Protein AF-A0A3L7PWN6-F1 (afdb_monomer_lite)

pLDDT: mean 86.18, std 15.41, range [39.25, 97.81]

Sequence (128 aa):
MDPKIHRPHAQCCRTGHGFQPGDSIVSALVRTPEGLLRTDTLATAWTGAPEKAVAWWRSTFPKPDATGAVLAPNDVLLDIVEQLDGQEPEAALRYLLALQLVRRRVLRFVDQPTNTSATSRAPASTEA

Secondary structure (DSSP, 8-state):
----BPPPPSB-TTT-PBPPTT-EEEEEEEEETTEEEEEEEEGGG--SPPTTEEEEEEEEPPPTT-PPP-PPPHHHHHHHHHHTTT-GGGHHHHHHHHHHHHHTTS--PPPPP---------------

Foldseek 3Di:
DDWDEDDDDQAAPQPRHGDDFFFKKKWWWAQDPNTTYIGIHGPVRDPDHDPRTPDMDIDGHHDPPDDDDDDDDPVVLVVVLVVCPPVVVCPVVSVVSQVVCVVVVNDDDDPDPPPPDDDDDDDDDDDD

Radius of gyration: 24.35 Å; chains: 1; bounding box: 86×50×42 Å

Structure (mmCIF, N/CA/C/O backbone):
data_AF-A0A3L7PWN6-F1
#
_entry.id   AF-A0A3L7PWN6-F1
#
loop_
_atom_site.group_PDB
_atom_site.id
_atom_site.type_symbol
_atom_site.label_atom_id
_atom_site.label_alt_id
_atom_site.label_comp_id
_atom_site.label_asym_id
_atom_site.label_entity_id
_atom_site.label_seq_id
_atom_site.pdbx_PDB_ins_code
_atom_site.Cartn_x
_atom_site.Cartn_y
_atom_site.Cartn_z
_atom_site.occupancy
_atom_site.B_iso_or_equiv
_atom_site.auth_seq_id
_atom_site.auth_comp_id
_atom_site.auth_asym_id
_atom_site.auth_atom_id
_atom_site.pdbx_PDB_model_num
ATOM 1 N N . MET A 1 1 ? -18.766 1.343 -8.410 1.00 49.12 1 MET A N 1
ATOM 2 C CA . MET A 1 1 ? -18.202 0.521 -9.503 1.00 49.12 1 MET A CA 1
ATOM 3 C C . MET A 1 1 ? -16.727 0.350 -9.212 1.00 49.12 1 MET A C 1
ATOM 5 O O . MET A 1 1 ? -15.996 1.327 -9.317 1.00 49.12 1 MET A O 1
ATOM 9 N N . ASP A 1 2 ? -16.309 -0.836 -8.772 1.00 60.91 2 ASP A N 1
ATOM 10 C CA . ASP A 1 2 ? -14.892 -1.104 -8.521 1.00 60.91 2 ASP A CA 1
ATOM 11 C C . ASP A 1 2 ? -14.143 -1.169 -9.859 1.00 60.91 2 ASP A C 1
ATOM 13 O O . ASP A 1 2 ? -14.574 -1.903 -10.758 1.00 60.91 2 ASP A O 1
ATOM 17 N N . PRO A 1 3 ? -13.051 -0.408 -10.044 1.00 65.00 3 PRO A N 1
ATOM 18 C CA . PRO A 1 3 ? -12.263 -0.518 -11.259 1.00 65.00 3 PRO A CA 1
ATOM 19 C C . PRO A 1 3 ? -11.693 -1.937 -11.360 1.00 65.00 3 PRO A C 1
ATOM 21 O O . PRO A 1 3 ? -11.065 -2.438 -10.426 1.00 65.00 3 PRO A O 1
ATOM 24 N N . LYS A 1 4 ? -11.903 -2.599 -12.503 1.00 73.12 4 LYS A N 1
ATOM 25 C CA . LYS A 1 4 ? -11.271 -3.891 -12.785 1.00 73.12 4 LYS A CA 1
ATOM 26 C C . LYS A 1 4 ? -9.774 -3.657 -12.970 1.00 73.12 4 LYS A C 1
ATOM 28 O O . LYS A 1 4 ? -9.370 -3.015 -13.931 1.00 73.12 4 LYS A O 1
ATOM 33 N N . ILE A 1 5 ? -8.973 -4.170 -12.041 1.00 79.00 5 ILE A N 1
ATOM 34 C CA . ILE A 1 5 ? -7.511 -4.153 -12.126 1.00 79.00 5 ILE A CA 1
ATOM 35 C C . ILE A 1 5 ? -7.061 -5.537 -12.592 1.00 79.00 5 ILE A C 1
ATOM 37 O O . ILE A 1 5 ? -7.470 -6.553 -12.023 1.00 79.00 5 ILE A O 1
ATOM 41 N N . HIS A 1 6 ? -6.226 -5.583 -13.629 1.00 72.69 6 HIS A N 1
ATOM 42 C CA . HIS A 1 6 ? -5.651 -6.837 -14.114 1.00 72.69 6 HIS A CA 1
ATOM 43 C C . HIS A 1 6 ? -4.819 -7.538 -13.031 1.00 72.69 6 HIS A C 1
ATOM 45 O O . HIS A 1 6 ? -4.193 -6.896 -12.183 1.00 72.69 6 HIS A O 1
ATOM 51 N N . ARG A 1 7 ? -4.813 -8.877 -13.063 1.00 74.44 7 ARG A N 1
ATOM 52 C CA . ARG A 1 7 ? -4.000 -9.675 -12.139 1.00 74.44 7 ARG A CA 1
ATOM 53 C C . ARG A 1 7 ? -2.510 -9.360 -12.346 1.00 74.44 7 ARG A C 1
ATOM 55 O O . ARG A 1 7 ? -2.104 -9.171 -13.492 1.00 74.44 7 ARG A O 1
ATOM 62 N N . PRO A 1 8 ? -1.703 -9.328 -11.271 1.00 74.56 8 PRO A N 1
ATOM 63 C CA . PRO A 1 8 ? -0.258 -9.174 -11.392 1.00 74.56 8 PRO A CA 1
ATOM 64 C C . PRO A 1 8 ? 0.317 -10.306 -12.239 1.00 74.56 8 PRO A C 1
ATOM 66 O O . PRO A 1 8 ? -0.039 -11.471 -12.042 1.00 74.56 8 PRO A O 1
ATOM 69 N N . HIS A 1 9 ? 1.218 -9.972 -13.156 1.00 79.44 9 HIS A N 1
ATOM 70 C CA . HIS A 1 9 ? 2.019 -10.974 -13.845 1.00 79.44 9 HIS A CA 1
ATOM 71 C C . HIS A 1 9 ? 3.295 -11.202 -13.038 1.00 79.44 9 HIS A C 1
ATOM 73 O O . HIS A 1 9 ? 3.924 -10.248 -12.587 1.00 79.44 9 HIS A O 1
ATOM 79 N N . ALA A 1 10 ? 3.698 -12.460 -12.860 1.00 89.88 10 ALA A N 1
ATOM 80 C CA . ALA A 1 10 ? 4.917 -12.821 -12.133 1.00 89.88 10 ALA A CA 1
ATOM 81 C C . ALA A 1 10 ? 6.199 -12.542 -12.952 1.00 89.88 10 ALA A C 1
ATOM 83 O O . ALA A 1 10 ? 7.141 -13.327 -12.921 1.00 89.88 10 ALA A O 1
ATOM 84 N N . GLN A 1 11 ? 6.221 -11.448 -13.718 1.00 94.56 11 GLN A N 1
ATOM 85 C CA . GLN A 1 11 ? 7.332 -11.049 -14.573 1.00 94.56 11 GLN A CA 1
ATOM 86 C C . GLN A 1 11 ? 7.444 -9.528 -14.682 1.00 94.56 11 GLN A C 1
ATOM 88 O O . GLN A 1 11 ? 6.447 -8.803 -14.689 1.00 94.56 11 GLN A O 1
ATOM 93 N N . CYS A 1 12 ? 8.673 -9.056 -14.847 1.00 94.69 12 CYS A N 1
ATOM 94 C CA . CYS A 1 12 ? 8.989 -7.659 -15.085 1.00 94.69 12 CYS A CA 1
ATOM 95 C C . CYS A 1 12 ? 8.467 -7.209 -16.454 1.00 94.69 12 CYS A C 1
ATOM 97 O O . CYS A 1 12 ? 8.891 -7.727 -17.486 1.00 94.69 12 CYS A O 1
ATOM 99 N N . CYS A 1 13 ? 7.618 -6.181 -16.492 1.00 92.88 13 CYS A N 1
ATOM 100 C CA . CYS A 1 13 ? 7.056 -5.676 -17.745 1.00 92.88 13 CYS A CA 1
ATOM 101 C C . CYS A 1 13 ? 8.085 -4.998 -18.665 1.00 92.88 13 CYS A C 1
ATOM 103 O O . CYS A 1 13 ? 7.801 -4.811 -19.843 1.00 92.88 13 CYS A O 1
ATOM 105 N N . ARG A 1 14 ? 9.266 -4.617 -18.152 1.00 92.38 14 ARG A N 1
ATOM 106 C CA . ARG A 1 14 ? 10.323 -3.973 -18.955 1.00 92.38 14 ARG A CA 1
ATOM 107 C C . ARG A 1 14 ? 11.368 -4.943 -19.490 1.00 92.38 14 ARG A C 1
ATOM 109 O O . ARG A 1 14 ? 11.877 -4.726 -20.579 1.00 92.38 14 ARG A O 1
ATOM 116 N N . THR A 1 15 ? 11.706 -5.979 -18.725 1.00 93.50 15 THR A N 1
ATOM 117 C CA . THR A 1 15 ? 12.780 -6.920 -19.087 1.00 93.50 15 THR A CA 1
ATOM 118 C C . THR A 1 15 ? 12.263 -8.297 -19.491 1.00 93.50 15 THR A C 1
ATOM 120 O O . THR A 1 15 ? 13.019 -9.082 -20.046 1.00 93.50 15 THR A O 1
ATOM 123 N N . GLY A 1 16 ? 11.001 -8.622 -19.191 1.00 93.38 16 GLY A N 1
ATOM 124 C CA . GLY A 1 16 ? 10.420 -9.949 -19.414 1.00 93.38 16 GLY A CA 1
ATOM 125 C C . GLY A 1 16 ? 10.885 -11.022 -18.422 1.00 93.38 16 GLY A C 1
ATOM 126 O O . GLY A 1 16 ? 10.371 -12.135 -18.453 1.00 93.38 16 GLY A O 1
ATOM 127 N N . HIS A 1 17 ? 11.824 -10.715 -17.522 1.00 92.12 17 HIS A N 1
ATOM 128 C CA . HIS A 1 17 ? 12.306 -11.676 -16.530 1.00 92.12 17 HIS A CA 1
ATOM 129 C C . HIS A 1 17 ? 11.233 -12.004 -15.490 1.00 92.12 17 HIS A C 1
ATOM 131 O O . HIS A 1 17 ? 10.611 -11.099 -14.930 1.00 92.12 17 HIS A O 1
A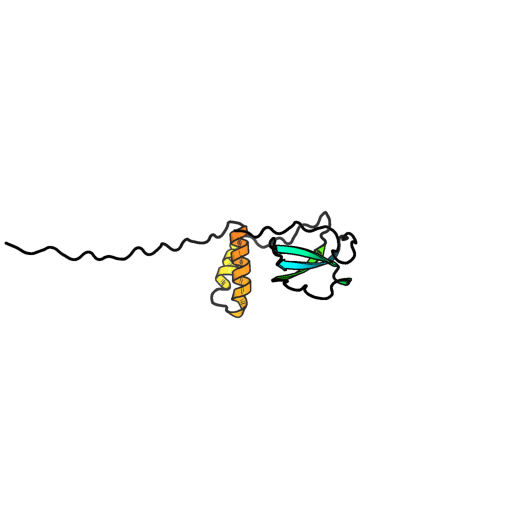TOM 137 N N . GLY A 1 18 ? 11.058 -13.296 -15.206 1.00 95.12 18 GLY A N 1
ATOM 138 C CA . GLY A 1 18 ? 10.203 -13.771 -14.121 1.00 95.12 18 GLY A CA 1
ATOM 139 C C . GLY A 1 18 ? 10.737 -13.340 -12.755 1.00 95.12 18 GLY A C 1
ATOM 140 O O . GLY A 1 18 ? 11.937 -13.462 -12.500 1.00 95.12 18 GLY A O 1
ATOM 141 N N . PHE A 1 19 ? 9.855 -12.849 -11.885 1.00 95.31 19 PHE A N 1
ATOM 142 C CA . PHE A 1 19 ? 10.239 -12.428 -10.538 1.00 95.31 19 PHE A CA 1
ATOM 143 C C . PHE A 1 19 ? 10.653 -13.623 -9.679 1.00 95.31 19 PHE A C 1
ATOM 145 O O . PHE A 1 19 ? 10.030 -14.684 -9.721 1.00 95.31 19 PHE A O 1
ATOM 152 N N . GLN A 1 20 ? 11.689 -13.423 -8.873 1.00 95.12 20 GLN A N 1
ATOM 153 C CA . GLN A 1 20 ? 12.156 -14.361 -7.865 1.00 95.12 20 GLN A CA 1
ATOM 154 C C . GLN A 1 20 ? 11.701 -13.923 -6.470 1.00 95.12 20 GLN A C 1
ATOM 156 O O . GLN A 1 20 ? 11.577 -12.726 -6.198 1.00 95.12 20 GLN A O 1
ATOM 161 N N . PRO A 1 21 ? 11.451 -14.867 -5.548 1.00 94.69 21 PRO A N 1
ATOM 162 C CA . PRO A 1 21 ? 11.170 -14.534 -4.158 1.00 94.69 21 PRO A CA 1
ATOM 163 C C . PRO A 1 21 ? 12.228 -13.603 -3.556 1.00 94.69 21 PRO A C 1
ATOM 165 O O . PRO A 1 21 ? 13.417 -13.913 -3.573 1.00 94.69 21 PRO A O 1
ATOM 168 N N . GLY A 1 22 ? 11.790 -12.484 -2.979 1.00 93.25 22 GLY A N 1
ATOM 169 C CA . GLY A 1 22 ? 12.685 -11.458 -2.436 1.00 93.25 22 GLY A CA 1
ATOM 170 C C . GLY A 1 22 ? 13.029 -10.324 -3.404 1.00 93.25 22 GLY A C 1
ATOM 171 O O . GLY A 1 22 ? 13.579 -9.318 -2.955 1.00 93.25 22 GLY A O 1
ATOM 172 N N . ASP A 1 23 ? 12.660 -10.423 -4.684 1.00 95.88 23 ASP A N 1
ATOM 173 C CA . ASP A 1 23 ? 12.862 -9.333 -5.638 1.00 95.88 23 ASP A CA 1
ATOM 174 C C . ASP A 1 23 ? 12.134 -8.066 -5.186 1.00 95.88 23 ASP A C 1
ATOM 176 O O . ASP A 1 23 ? 10.953 -8.092 -4.829 1.00 95.88 23 ASP A O 1
ATOM 180 N N . SER A 1 24 ? 12.829 -6.929 -5.252 1.00 96.19 24 SER A N 1
ATOM 181 C CA . SER A 1 24 ? 12.193 -5.627 -5.077 1.00 96.19 24 SER A CA 1
ATOM 182 C C . SER A 1 24 ? 11.479 -5.238 -6.368 1.00 96.19 24 SER A C 1
ATOM 184 O O . SER A 1 24 ? 12.097 -5.137 -7.430 1.00 96.19 24 SER A O 1
ATOM 186 N N . ILE A 1 25 ? 10.174 -5.004 -6.269 1.00 96.44 25 ILE A N 1
ATOM 187 C CA . ILE A 1 25 ? 9.291 -4.683 -7.388 1.00 96.44 25 ILE A CA 1
ATOM 188 C C . ILE A 1 25 ? 8.688 -3.300 -7.165 1.00 96.44 25 ILE A C 1
ATOM 190 O O . ILE A 1 25 ? 8.243 -2.964 -6.065 1.00 96.44 25 ILE A O 1
ATOM 194 N N . VAL A 1 26 ? 8.637 -2.505 -8.229 1.00 96.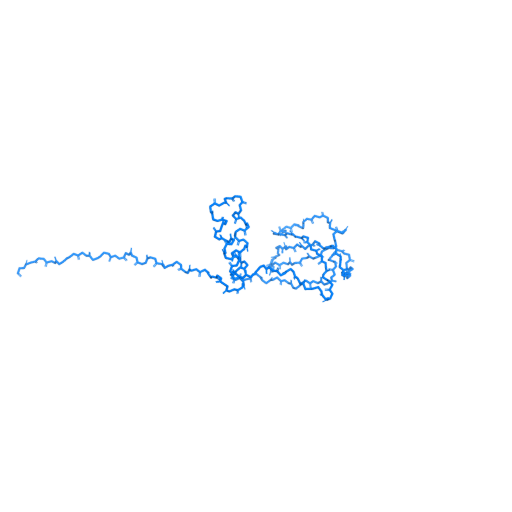69 26 VAL A N 1
ATOM 195 C CA . VAL A 1 26 ? 7.820 -1.296 -8.305 1.00 96.69 26 VAL A CA 1
ATOM 196 C C . VAL A 1 26 ? 6.580 -1.607 -9.132 1.00 96.69 26 VAL A C 1
ATOM 198 O O . VAL A 1 26 ? 6.676 -1.950 -10.312 1.00 96.69 26 VAL A O 1
ATOM 201 N N . SER A 1 27 ? 5.418 -1.491 -8.501 1.00 95.12 27 SER A N 1
ATOM 202 C CA . SER A 1 27 ? 4.113 -1.630 -9.139 1.00 95.12 27 SER A CA 1
ATOM 203 C C . SER A 1 27 ? 3.547 -0.249 -9.433 1.00 95.12 27 SER A C 1
ATOM 205 O O . SER A 1 27 ? 3.641 0.646 -8.595 1.00 95.12 27 SER A O 1
ATOM 207 N N . ALA A 1 28 ? 2.920 -0.078 -10.591 1.00 95.19 28 ALA A N 1
ATOM 208 C CA . ALA A 1 28 ? 2.206 1.141 -10.952 1.00 95.19 28 ALA A CA 1
ATOM 209 C C . ALA A 1 28 ? 0.803 0.819 -11.466 1.00 95.19 28 ALA A C 1
ATOM 211 O O . ALA A 1 28 ? 0.601 -0.187 -12.146 1.00 95.19 28 ALA A O 1
ATOM 212 N N . LEU A 1 29 ? -0.159 1.684 -11.144 1.00 94.25 29 LEU A N 1
ATOM 213 C CA . LEU A 1 29 ? -1.481 1.712 -11.762 1.00 94.25 29 LEU A CA 1
ATOM 214 C C . LEU A 1 29 ? -1.501 2.820 -12.804 1.00 94.25 29 LEU A C 1
ATOM 216 O O . LEU A 1 29 ? -1.285 3.984 -12.474 1.00 94.25 29 LEU A O 1
ATOM 220 N N . VAL A 1 30 ? -1.784 2.458 -14.049 1.00 93.00 30 VAL A N 1
ATOM 221 C CA . VAL A 1 30 ? -1.783 3.356 -15.204 1.00 93.00 30 VAL A CA 1
ATOM 222 C C . VAL A 1 30 ? -3.184 3.410 -15.793 1.00 93.00 30 VAL A C 1
ATOM 224 O O . VAL A 1 30 ? -3.839 2.379 -15.961 1.00 93.00 30 VAL A O 1
ATOM 227 N N . ARG A 1 31 ? -3.662 4.619 -16.095 1.00 92.12 31 ARG A N 1
ATOM 228 C CA . ARG A 1 31 ? -4.966 4.820 -16.730 1.00 92.12 31 ARG A CA 1
ATOM 229 C C . ARG A 1 31 ? -4.870 4.606 -18.241 1.00 92.12 31 ARG A C 1
ATOM 231 O O . ARG A 1 31 ? -4.110 5.298 -18.916 1.00 92.12 31 ARG A O 1
ATOM 238 N N . THR A 1 32 ? -5.687 3.698 -18.763 1.00 89.81 32 THR A N 1
ATOM 239 C CA . THR A 1 32 ? -5.842 3.401 -20.195 1.00 89.81 32 THR A CA 1
ATOM 240 C C . THR A 1 32 ? -7.292 3.662 -20.634 1.00 89.81 32 THR A C 1
ATOM 242 O O . THR A 1 32 ? -8.161 3.845 -19.773 1.00 89.81 32 THR A O 1
ATOM 245 N N . PRO A 1 33 ? -7.590 3.706 -21.948 1.00 89.06 33 PRO A N 1
ATOM 246 C CA . PRO A 1 33 ? -8.970 3.796 -22.437 1.00 89.06 33 PRO A CA 1
ATOM 247 C C . PRO A 1 33 ? -9.877 2.657 -21.936 1.00 89.06 33 PRO A C 1
ATOM 249 O O . PRO A 1 33 ? -11.075 2.853 -21.758 1.00 89.06 33 PRO A O 1
ATOM 252 N N . GLU A 1 34 ? -9.303 1.486 -21.656 1.00 86.56 34 GLU A N 1
ATOM 253 C CA . GLU A 1 34 ? -10.000 0.274 -21.212 1.00 86.56 34 GLU A CA 1
ATOM 254 C C . GLU A 1 34 ? -10.145 0.182 -19.682 1.00 86.56 34 GLU A C 1
ATOM 256 O O . GLU A 1 34 ? -10.879 -0.675 -19.184 1.00 86.56 34 GLU A O 1
ATOM 261 N N . GLY A 1 35 ? -9.466 1.046 -18.916 1.00 87.62 35 GLY A N 1
ATOM 262 C CA . GLY A 1 35 ? -9.562 1.081 -17.456 1.00 87.62 35 GLY A CA 1
ATOM 263 C C . GLY A 1 35 ? -8.233 1.328 -16.740 1.00 87.62 35 GLY A C 1
ATOM 264 O O . GLY A 1 35 ? -7.447 2.191 -17.125 1.00 87.62 35 GLY A O 1
ATOM 265 N N . LEU A 1 36 ? -8.013 0.617 -15.628 1.00 90.69 36 LEU A N 1
ATOM 266 C CA . LEU A 1 36 ? -6.765 0.678 -14.862 1.00 90.69 36 LEU A CA 1
ATOM 267 C C . LEU A 1 36 ? -5.931 -0.576 -15.116 1.00 90.69 36 LEU A C 1
ATOM 269 O O . LEU A 1 36 ? -6.331 -1.691 -14.777 1.00 90.69 36 LEU A O 1
ATOM 273 N N . LEU A 1 37 ? -4.733 -0.372 -15.657 1.00 90.62 37 LEU A N 1
ATOM 274 C CA . LEU A 1 37 ? -3.745 -1.420 -15.854 1.00 90.62 37 LEU A CA 1
ATOM 275 C C . LEU A 1 37 ? -2.709 -1.377 -14.733 1.00 90.62 37 LEU A C 1
ATOM 277 O O . LEU A 1 37 ? -2.156 -0.320 -14.432 1.00 90.62 37 LEU A O 1
ATOM 281 N N . ARG A 1 38 ? -2.414 -2.536 -14.140 1.00 93.06 38 ARG A N 1
ATOM 282 C CA . ARG A 1 38 ? -1.268 -2.698 -13.246 1.00 93.06 38 ARG A CA 1
ATOM 283 C C . ARG A 1 38 ? -0.048 -3.148 -14.046 1.00 93.06 38 ARG A C 1
ATOM 285 O O . ARG A 1 38 ? -0.125 -4.135 -14.772 1.00 93.06 38 ARG A O 1
ATOM 292 N N . THR A 1 39 ? 1.075 -2.462 -13.865 1.00 92.75 39 THR A N 1
ATOM 293 C CA . THR A 1 39 ? 2.384 -2.855 -14.404 1.00 92.75 39 THR A CA 1
ATOM 294 C C . THR A 1 39 ? 3.369 -3.079 -13.267 1.00 92.75 39 THR A C 1
ATOM 296 O O . THR A 1 39 ? 3.489 -2.224 -12.391 1.00 92.75 39 THR A O 1
ATOM 299 N N . ASP A 1 40 ? 4.098 -4.191 -13.300 1.00 95.12 40 ASP A N 1
ATOM 300 C CA . ASP A 1 40 ? 5.095 -4.553 -12.293 1.00 95.12 40 ASP A CA 1
ATOM 301 C C . ASP A 1 40 ? 6.492 -4.564 -12.934 1.00 95.12 40 ASP A C 1
ATOM 303 O O . ASP A 1 40 ? 6.710 -5.194 -13.968 1.00 95.12 40 ASP A O 1
ATOM 307 N N . THR A 1 41 ? 7.451 -3.849 -12.346 1.00 95.81 41 THR A N 1
ATOM 308 C CA . THR A 1 41 ? 8.836 -3.744 -12.842 1.00 95.81 41 THR A CA 1
ATOM 309 C C . THR A 1 41 ? 9.815 -4.077 -11.723 1.00 95.81 41 THR A C 1
ATOM 311 O O . THR A 1 41 ? 9.598 -3.670 -10.585 1.00 95.81 41 THR A O 1
ATOM 314 N N . LEU A 1 42 ? 10.922 -4.762 -12.028 1.00 96.75 42 LEU A N 1
ATOM 315 C CA . LEU A 1 42 ? 12.039 -4.868 -11.082 1.00 96.75 42 LEU A CA 1
ATOM 316 C C . LEU A 1 42 ? 12.507 -3.467 -10.676 1.00 96.75 42 LEU A C 1
ATOM 318 O O . LEU A 1 42 ? 12.648 -2.590 -11.525 1.00 96.75 42 LEU A O 1
ATOM 322 N N . ALA A 1 43 ? 12.803 -3.252 -9.398 1.00 96.25 43 ALA A N 1
ATOM 323 C CA . ALA A 1 43 ? 13.271 -1.955 -8.917 1.00 96.25 43 ALA A CA 1
ATOM 324 C C . ALA A 1 43 ? 14.544 -1.485 -9.642 1.00 96.25 43 ALA A C 1
ATOM 326 O O . ALA A 1 43 ? 14.709 -0.290 -9.862 1.00 96.25 43 ALA A O 1
ATOM 327 N N . THR A 1 44 ? 15.393 -2.421 -10.076 1.00 96.00 44 THR A N 1
ATOM 328 C CA . THR A 1 44 ? 16.597 -2.165 -10.883 1.00 96.00 44 THR A CA 1
ATOM 329 C C . THR A 1 44 ? 16.298 -1.715 -12.315 1.00 96.00 44 THR A C 1
ATOM 331 O O . THR A 1 44 ? 17.122 -1.043 -12.924 1.00 96.00 44 THR A O 1
ATOM 334 N N . ALA A 1 45 ? 15.128 -2.058 -12.859 1.00 95.38 45 ALA A N 1
ATOM 335 C CA . ALA A 1 45 ? 14.690 -1.682 -14.204 1.00 95.38 45 ALA A CA 1
ATOM 336 C C . ALA A 1 45 ? 13.709 -0.491 -14.210 1.00 95.38 45 ALA A C 1
ATOM 338 O O . ALA A 1 45 ? 13.253 -0.065 -15.279 1.00 95.38 45 ALA A O 1
ATOM 339 N N . TRP A 1 46 ? 13.362 0.038 -13.033 1.00 95.62 46 TRP A N 1
ATOM 340 C CA . TRP A 1 46 ? 12.432 1.151 -12.871 1.00 95.62 46 TRP A CA 1
ATOM 341 C C . TRP A 1 46 ? 13.069 2.482 -13.276 1.00 95.62 46 TRP A C 1
ATOM 343 O O . TRP A 1 46 ? 14.085 2.887 -12.720 1.00 95.62 46 TRP A O 1
ATOM 353 N N . THR A 1 47 ? 12.435 3.198 -14.205 1.00 95.00 47 THR A N 1
ATOM 354 C CA . THR A 1 47 ? 12.913 4.499 -14.715 1.00 95.00 47 THR A CA 1
ATOM 355 C C . THR A 1 47 ? 12.037 5.677 -14.295 1.00 95.00 47 THR A C 1
ATOM 357 O O . THR A 1 47 ? 12.189 6.771 -14.825 1.00 95.00 47 THR A O 1
ATOM 360 N N . GLY A 1 48 ? 11.108 5.465 -13.362 1.00 94.25 48 GLY A N 1
ATOM 361 C CA . GLY A 1 48 ? 10.114 6.460 -12.962 1.00 94.25 48 GLY A CA 1
ATOM 362 C C . GLY A 1 48 ? 8.689 6.047 -13.317 1.00 94.25 48 GLY A C 1
ATOM 363 O O . GLY A 1 48 ? 8.464 5.068 -14.031 1.00 94.25 48 GLY A O 1
ATOM 364 N N . ALA A 1 49 ? 7.727 6.791 -12.768 1.00 94.44 49 ALA A N 1
ATOM 365 C CA . ALA A 1 49 ? 6.311 6.534 -12.986 1.00 94.44 49 ALA A CA 1
ATOM 366 C C . ALA A 1 49 ? 5.953 6.728 -14.473 1.00 94.44 49 ALA A C 1
ATOM 368 O O . ALA A 1 49 ? 6.315 7.761 -15.040 1.00 94.44 49 ALA A O 1
ATOM 369 N N . PRO A 1 50 ? 5.247 5.771 -15.106 1.00 91.69 50 PRO A N 1
ATOM 370 C CA . PRO A 1 50 ? 4.745 5.938 -16.462 1.00 91.69 50 PRO A CA 1
ATOM 371 C C . PRO A 1 50 ? 3.832 7.159 -16.596 1.00 91.69 50 PRO A C 1
ATOM 373 O O . PRO A 1 50 ? 3.197 7.595 -15.632 1.00 91.69 50 PRO A O 1
ATOM 376 N N . GLU A 1 51 ? 3.698 7.665 -17.820 1.00 92.56 51 GLU A N 1
ATOM 377 C CA . GLU A 1 51 ? 2.677 8.664 -18.126 1.00 92.56 51 GLU A CA 1
ATOM 378 C C . GLU A 1 51 ? 1.287 8.126 -17.742 1.00 92.56 51 GLU A C 1
ATOM 380 O O . GLU A 1 51 ? 0.995 6.943 -17.929 1.00 92.56 51 GLU A O 1
ATOM 385 N N . LYS A 1 52 ? 0.425 8.988 -17.189 1.00 94.00 52 LYS A N 1
ATOM 386 C CA . LYS A 1 52 ? -0.927 8.625 -16.713 1.00 94.00 52 LYS A CA 1
ATOM 387 C C . LYS A 1 52 ? -0.941 7.609 -15.561 1.00 94.00 52 LYS A C 1
ATOM 389 O O . LYS A 1 52 ? -1.989 7.013 -15.286 1.00 94.00 52 LYS A O 1
ATOM 394 N N . ALA A 1 53 ? 0.185 7.414 -14.870 1.00 95.31 53 ALA A N 1
ATOM 395 C CA . ALA A 1 53 ? 0.199 6.696 -13.605 1.00 95.31 53 ALA A CA 1
ATOM 396 C C . ALA A 1 53 ? -0.657 7.441 -12.569 1.00 95.31 53 ALA A C 1
ATOM 398 O O . ALA A 1 53 ? -0.449 8.624 -12.309 1.00 95.31 53 ALA A O 1
ATOM 399 N N . VAL A 1 54 ? -1.624 6.742 -11.977 1.00 94.44 54 VAL A N 1
ATOM 400 C CA . VAL A 1 54 ? -2.466 7.272 -10.892 1.00 94.44 54 VAL A CA 1
ATOM 401 C C . VAL A 1 54 ? -1.851 7.012 -9.519 1.00 94.44 54 VAL A C 1
ATOM 403 O O . VAL A 1 54 ? -2.111 7.751 -8.578 1.00 94.44 54 VAL A O 1
ATOM 406 N N . ALA A 1 55 ? -1.050 5.952 -9.404 1.00 93.56 55 ALA A N 1
ATOM 407 C CA . ALA A 1 55 ? -0.341 5.568 -8.192 1.00 93.56 55 ALA A CA 1
ATOM 408 C C . ALA A 1 55 ? 0.800 4.606 -8.536 1.00 93.56 55 ALA A C 1
ATOM 410 O O . ALA A 1 55 ? 0.741 3.888 -9.538 1.00 93.56 55 ALA A O 1
ATOM 411 N N . TRP A 1 56 ? 1.807 4.547 -7.671 1.00 96.00 56 TRP A N 1
ATOM 412 C CA . TRP A 1 56 ? 2.853 3.532 -7.707 1.00 96.00 56 TRP A CA 1
ATOM 413 C C . TRP A 1 56 ? 3.352 3.243 -6.292 1.00 96.00 56 TRP A C 1
ATOM 415 O O . TRP A 1 56 ? 3.275 4.097 -5.411 1.00 96.00 56 TRP A O 1
ATOM 425 N N . TRP A 1 57 ? 3.832 2.024 -6.061 1.00 95.38 57 TRP A N 1
ATOM 426 C CA . TRP A 1 57 ? 4.336 1.588 -4.761 1.00 95.38 57 TRP A CA 1
ATOM 427 C C . TRP A 1 57 ? 5.444 0.551 -4.924 1.00 95.38 57 TRP A C 1
ATOM 429 O O . TRP A 1 57 ? 5.529 -0.154 -5.931 1.00 95.38 57 TRP A O 1
ATOM 439 N N . ARG A 1 58 ? 6.308 0.457 -3.910 1.00 95.69 58 ARG A N 1
ATOM 440 C CA . ARG A 1 58 ? 7.325 -0.594 -3.808 1.00 95.69 58 ARG A CA 1
ATOM 441 C C . ARG A 1 58 ? 6.772 -1.771 -3.022 1.00 95.69 58 ARG A C 1
ATOM 443 O O . ARG A 1 58 ? 6.014 -1.594 -2.073 1.00 95.69 58 ARG A O 1
ATOM 450 N N . SER A 1 59 ? 7.168 -2.970 -3.414 1.00 93.69 59 SER A N 1
ATOM 451 C CA . SER A 1 59 ? 6.868 -4.203 -2.697 1.00 93.69 59 SER A CA 1
ATOM 452 C C . SER A 1 59 ? 7.990 -5.215 -2.902 1.00 93.69 59 SER A C 1
ATOM 454 O O . SER A 1 59 ? 8.888 -5.005 -3.719 1.00 93.69 59 SER A O 1
ATOM 456 N N . THR A 1 60 ? 7.937 -6.305 -2.148 1.00 93.25 60 THR A N 1
ATOM 457 C CA . THR A 1 60 ? 8.847 -7.439 -2.298 1.00 93.25 60 THR A CA 1
ATOM 458 C C . THR A 1 60 ? 8.058 -8.614 -2.851 1.00 93.25 60 THR A C 1
ATOM 460 O O . THR A 1 60 ? 6.965 -8.899 -2.355 1.00 93.25 60 THR A O 1
ATOM 463 N N . PHE A 1 61 ? 8.587 -9.297 -3.866 1.00 93.00 61 PHE A N 1
ATOM 464 C CA . PHE A 1 61 ? 7.944 -10.494 -4.394 1.00 93.00 61 PHE A CA 1
ATOM 465 C C . PHE A 1 61 ? 7.888 -11.570 -3.300 1.00 93.00 61 PHE A C 1
ATOM 467 O O . PHE A 1 61 ? 8.924 -11.876 -2.693 1.00 93.00 61 PHE A O 1
ATOM 474 N N . PRO A 1 62 ? 6.701 -12.118 -2.993 1.00 90.69 62 PRO A N 1
ATOM 475 C CA . PRO A 1 62 ? 6.533 -12.988 -1.841 1.00 90.69 62 PRO A CA 1
ATOM 476 C C . PRO A 1 62 ? 7.285 -14.309 -2.025 1.00 90.69 62 PRO A C 1
ATOM 478 O O . PRO A 1 62 ? 7.394 -14.842 -3.130 1.00 90.69 62 PRO A O 1
ATOM 481 N N . LYS A 1 63 ? 7.768 -14.869 -0.912 1.00 90.50 63 LYS A N 1
ATOM 482 C CA . LYS A 1 63 ? 8.133 -16.290 -0.860 1.00 90.50 63 LYS A CA 1
ATOM 483 C C . LYS A 1 63 ? 6.856 -17.139 -0.906 1.00 90.50 63 LYS A C 1
ATOM 485 O O . LYS A 1 63 ? 5.829 -16.657 -0.429 1.00 90.50 63 LYS A O 1
ATOM 490 N N . PRO A 1 64 ? 6.907 -18.383 -1.415 1.00 84.50 64 PRO A N 1
ATOM 491 C CA . PRO A 1 64 ? 5.739 -19.268 -1.445 1.00 84.50 64 PRO A CA 1
ATOM 492 C C . PRO A 1 64 ? 5.043 -19.406 -0.082 1.00 84.50 64 PRO A C 1
ATOM 494 O O . PRO A 1 64 ? 3.819 -19.359 -0.017 1.00 84.50 64 PRO A O 1
ATOM 497 N N . ASP A 1 65 ? 5.826 -19.455 0.999 1.00 85.62 65 ASP A N 1
ATOM 498 C CA . ASP A 1 65 ? 5.325 -19.622 2.371 1.00 85.62 65 ASP A CA 1
ATOM 499 C C . ASP A 1 65 ? 5.159 -18.294 3.130 1.00 85.62 65 ASP A C 1
ATOM 501 O O . ASP A 1 65 ? 4.984 -18.276 4.348 1.00 85.62 65 ASP A O 1
ATOM 505 N N . ALA A 1 66 ? 5.264 -17.150 2.445 1.00 82.06 66 ALA A N 1
ATOM 506 C CA . ALA A 1 66 ? 5.136 -15.857 3.100 1.00 82.06 66 ALA A CA 1
ATOM 507 C C . ALA A 1 66 ? 3.677 -15.602 3.502 1.00 82.06 66 ALA A C 1
ATOM 509 O O . ALA A 1 66 ? 2.828 -15.270 2.673 1.00 82.06 66 ALA A O 1
ATOM 510 N N . THR A 1 67 ? 3.395 -15.670 4.799 1.00 72.50 67 THR A N 1
ATOM 511 C CA . THR A 1 67 ? 2.185 -15.080 5.369 1.00 72.50 67 THR A CA 1
ATOM 512 C C . THR A 1 67 ? 2.350 -13.564 5.398 1.00 72.50 67 THR A C 1
ATOM 514 O O . THR A 1 67 ? 3.301 -13.050 5.988 1.00 72.50 67 THR A O 1
ATOM 517 N N . GLY A 1 68 ? 1.452 -12.844 4.720 1.00 73.50 68 GLY A N 1
ATOM 518 C CA . GLY A 1 68 ? 1.452 -11.380 4.701 1.00 73.5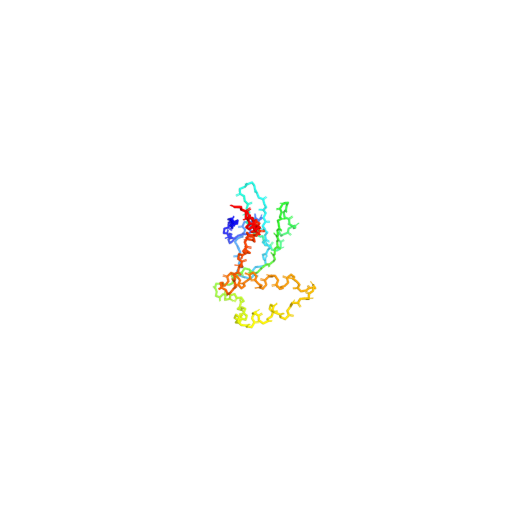0 68 GLY A CA 1
ATOM 519 C C . GLY A 1 68 ? 1.340 -10.770 6.103 1.00 73.50 68 GLY A C 1
ATOM 520 O O . GLY A 1 68 ? 1.041 -11.461 7.076 1.00 73.50 68 GLY A O 1
ATOM 521 N N . ALA A 1 69 ? 1.564 -9.458 6.205 1.00 78.25 69 ALA A N 1
ATOM 522 C CA . ALA A 1 69 ? 1.458 -8.754 7.478 1.00 78.25 69 ALA A CA 1
ATOM 523 C C . ALA A 1 69 ? 0.069 -8.960 8.106 1.00 78.25 69 ALA A C 1
ATOM 525 O O . ALA A 1 69 ? -0.962 -8.666 7.494 1.00 78.25 69 ALA A O 1
ATOM 526 N N . VAL A 1 70 ? 0.057 -9.458 9.340 1.00 84.94 70 VAL A N 1
ATOM 527 C CA . VAL A 1 70 ? -1.159 -9.595 10.139 1.00 84.94 70 VAL A CA 1
ATOM 528 C C . VAL A 1 70 ? -1.369 -8.270 10.861 1.00 84.94 70 VAL A C 1
ATOM 530 O O . VAL A 1 70 ? -0.571 -7.893 11.715 1.00 84.94 70 VAL A O 1
ATOM 533 N N . LEU A 1 71 ? -2.416 -7.531 10.487 1.00 87.38 71 LEU A N 1
ATOM 534 C CA . LEU A 1 71 ? -2.811 -6.347 11.256 1.00 87.38 71 LEU A CA 1
ATOM 535 C C . LEU A 1 71 ? -3.379 -6.768 12.611 1.00 87.38 71 LEU A C 1
ATOM 537 O O . LEU A 1 71 ? -3.841 -7.900 12.773 1.00 87.38 71 LEU A O 1
ATOM 541 N N . ALA A 1 72 ? -3.423 -5.808 13.532 1.00 92.94 72 ALA A N 1
ATOM 542 C CA . ALA A 1 72 ? -4.053 -5.976 14.829 1.00 92.94 72 ALA A CA 1
ATOM 543 C C . ALA A 1 72 ? -5.519 -6.472 14.723 1.00 92.94 72 ALA A C 1
ATOM 545 O O . ALA A 1 72 ? -6.168 -6.325 13.669 1.00 92.94 72 ALA A O 1
ATOM 546 N N . PRO A 1 73 ? -6.039 -7.069 15.812 1.00 95.44 73 PRO A N 1
ATOM 547 C CA . PRO A 1 73 ? -7.456 -7.379 15.975 1.00 95.44 73 PRO A CA 1
ATOM 548 C C . PRO A 1 73 ? -8.372 -6.176 15.693 1.00 95.44 73 PRO A C 1
ATOM 550 O O . PRO A 1 73 ? -7.956 -5.021 15.771 1.00 95.44 73 PRO A O 1
ATOM 553 N N . ASN A 1 74 ? -9.618 -6.445 15.299 1.00 96.44 74 ASN A N 1
ATOM 554 C CA . ASN A 1 74 ? -10.517 -5.400 14.795 1.00 96.44 74 ASN A CA 1
ATOM 555 C C . ASN A 1 74 ? -10.891 -4.353 15.853 1.00 96.44 74 ASN A C 1
ATOM 557 O O . ASN A 1 74 ? -11.024 -3.190 15.499 1.00 96.44 74 ASN A O 1
ATOM 561 N N . ASP A 1 75 ? -11.050 -4.761 17.108 1.00 96.56 75 ASP A N 1
ATOM 562 C CA . ASP A 1 75 ? -11.258 -3.895 18.274 1.00 96.56 75 ASP A CA 1
ATOM 563 C C . ASP A 1 75 ? -10.100 -2.907 18.445 1.00 96.56 75 ASP A C 1
ATOM 565 O O . ASP A 1 75 ? -10.319 -1.703 18.435 1.00 96.56 75 ASP A O 1
ATOM 569 N N . VAL A 1 76 ? -8.858 -3.395 18.429 1.00 97.38 76 VAL A N 1
ATOM 570 C CA . VAL A 1 76 ? -7.668 -2.532 18.521 1.00 97.38 76 VAL A CA 1
ATOM 571 C C . VAL A 1 76 ? -7.601 -1.535 17.357 1.00 97.38 76 VAL A C 1
ATOM 573 O O . VAL A 1 76 ? -7.231 -0.378 17.532 1.00 97.38 76 VAL A O 1
ATOM 576 N N . LEU A 1 77 ? -7.955 -1.965 16.142 1.00 96.69 77 LEU A N 1
ATOM 577 C CA . LEU A 1 77 ? -7.978 -1.073 14.979 1.00 96.69 77 LEU A CA 1
ATOM 578 C C . LEU A 1 77 ? -9.090 -0.017 15.063 1.00 96.69 77 LEU A C 1
ATOM 580 O O . LEU A 1 77 ? -8.891 1.090 14.563 1.00 96.69 77 LEU A O 1
ATOM 584 N N . LEU A 1 78 ? -10.241 -0.347 15.656 1.00 97.31 78 LEU A N 1
ATOM 585 C CA . LEU A 1 78 ? -11.324 0.609 15.899 1.00 97.31 78 LEU A CA 1
ATOM 586 C C . LEU A 1 78 ? -10.887 1.670 16.911 1.00 97.31 78 LEU A C 1
ATOM 588 O O . LEU A 1 78 ? -11.014 2.856 16.610 1.00 97.31 78 LEU A O 1
ATOM 592 N N . ASP A 1 79 ? -10.267 1.257 18.019 1.00 97.81 79 ASP A N 1
ATOM 593 C CA . ASP A 1 79 ? -9.732 2.176 19.030 1.00 97.81 79 ASP A CA 1
ATOM 594 C C . ASP A 1 79 ? -8.734 3.168 18.415 1.00 97.81 79 ASP A C 1
ATOM 596 O O . ASP A 1 79 ? -8.772 4.363 18.701 1.00 97.81 79 ASP A O 1
ATOM 600 N N . ILE A 1 80 ? -7.859 2.702 17.515 1.00 96.94 80 ILE A N 1
ATOM 601 C CA . ILE A 1 80 ? -6.911 3.579 16.809 1.00 96.94 80 ILE A CA 1
ATOM 602 C C . ILE A 1 80 ? -7.655 4.579 15.913 1.00 96.94 80 ILE A C 1
ATOM 604 O O . ILE A 1 80 ? -7.303 5.755 15.883 1.00 96.94 80 ILE A O 1
ATOM 608 N N . VAL A 1 81 ? -8.692 4.155 15.185 1.00 96.88 81 VAL A N 1
ATOM 609 C CA . VAL A 1 81 ? -9.482 5.071 14.341 1.00 96.88 81 VAL A CA 1
ATOM 610 C C . VAL A 1 81 ? -10.143 6.174 15.172 1.00 96.88 81 VAL A C 1
ATOM 612 O O . VAL A 1 81 ? -10.232 7.307 14.695 1.00 96.88 81 VAL A O 1
ATOM 615 N N . GLU A 1 82 ? -10.587 5.870 16.390 1.00 96.12 82 GLU A N 1
ATOM 616 C CA . GLU A 1 82 ? -11.133 6.856 17.328 1.00 96.12 82 GLU A CA 1
ATOM 617 C C . GLU A 1 82 ? -10.044 7.773 17.898 1.00 96.12 82 GLU A C 1
ATOM 619 O O . GLU A 1 82 ? -10.218 8.988 17.924 1.00 96.12 82 GLU A O 1
ATOM 624 N N . GLN A 1 83 ? -8.884 7.228 18.275 1.00 97.06 83 GLN A N 1
ATOM 625 C CA . GLN A 1 83 ? -7.759 8.013 18.798 1.00 97.06 83 GLN A CA 1
ATOM 626 C C . GLN A 1 83 ? -7.223 9.037 17.793 1.00 97.06 83 GLN A C 1
ATOM 628 O O . GLN A 1 83 ? -6.807 10.125 18.188 1.00 97.06 83 GLN A O 1
ATOM 633 N N . LEU A 1 84 ? -7.239 8.709 16.498 1.00 96.94 84 LEU A N 1
ATOM 634 C CA . LEU A 1 84 ? -6.785 9.605 15.432 1.00 96.94 84 LEU A CA 1
ATOM 635 C C . LEU A 1 84 ? -7.815 10.702 15.084 1.00 96.94 84 LEU A C 1
ATOM 637 O O . LEU A 1 84 ? -7.589 11.475 14.151 1.00 96.94 84 LEU A O 1
ATOM 641 N N . ASP A 1 85 ? -8.955 10.788 15.780 1.00 95.56 85 ASP A N 1
ATOM 642 C CA . ASP A 1 85 ? -9.941 11.844 15.537 1.00 95.56 85 ASP A CA 1
ATOM 643 C C . ASP A 1 85 ? -9.406 13.244 15.849 1.00 95.56 85 ASP A C 1
ATOM 645 O O . ASP A 1 85 ? -8.698 13.458 16.829 1.00 95.56 85 ASP A O 1
ATOM 649 N N . GLY A 1 86 ? -9.728 14.209 14.987 1.00 93.44 86 GLY A N 1
ATOM 650 C CA . GLY A 1 86 ? -9.246 15.589 15.085 1.00 93.44 86 GLY A CA 1
ATOM 651 C C . GLY A 1 86 ? -7.743 15.783 14.840 1.00 93.44 86 GLY A C 1
ATOM 652 O O . GLY A 1 86 ? -7.264 16.915 14.903 1.00 93.44 86 GLY A O 1
ATOM 653 N N . GLN A 1 87 ? -6.986 14.722 14.540 1.00 95.88 87 GLN A N 1
ATOM 654 C CA . GLN A 1 87 ? -5.554 14.809 14.253 1.00 95.88 87 GLN A CA 1
ATOM 655 C C . GLN A 1 87 ? -5.317 15.021 12.751 1.00 95.88 87 GLN A C 1
ATOM 657 O O . GLN A 1 87 ? -5.105 14.066 12.007 1.00 95.88 87 GLN A O 1
ATOM 662 N N . GLU A 1 88 ? -5.326 16.279 12.295 1.00 94.06 88 GLU A N 1
ATOM 663 C CA . GLU A 1 88 ? -5.119 16.642 10.876 1.00 94.06 88 GLU A CA 1
ATOM 664 C C . GLU A 1 88 ? -3.900 15.967 10.210 1.00 94.06 88 GLU A C 1
ATOM 666 O O . GLU A 1 88 ? -4.055 15.432 9.109 1.00 94.06 88 GLU A O 1
ATOM 671 N N . PRO A 1 89 ? -2.708 15.890 10.847 1.00 95.94 89 PRO A N 1
ATOM 672 C CA . PRO A 1 89 ? -1.560 15.204 10.246 1.00 95.94 89 PRO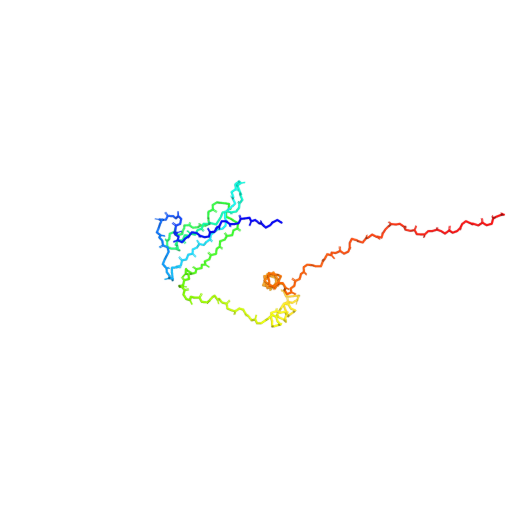 A CA 1
ATOM 673 C C . PRO A 1 89 ? -1.801 13.709 9.986 1.00 95.94 89 PRO A C 1
ATOM 675 O O . PRO A 1 89 ? -1.206 13.137 9.075 1.00 95.94 89 PRO A O 1
ATOM 678 N N . GLU A 1 90 ? -2.692 13.087 10.758 1.00 96.56 90 GLU A N 1
ATOM 679 C CA . GLU A 1 90 ? -2.998 11.656 10.713 1.00 96.56 90 GLU A CA 1
ATOM 680 C C . GLU A 1 90 ? -4.289 11.338 9.948 1.00 96.56 90 GLU A C 1
ATOM 682 O O . GLU A 1 90 ? -4.685 10.174 9.838 1.00 96.56 90 GLU A O 1
ATOM 687 N N . ALA A 1 91 ? -4.947 12.341 9.357 1.00 94.62 91 ALA A N 1
ATOM 688 C CA . ALA A 1 91 ? -6.201 12.153 8.630 1.00 94.62 91 ALA A CA 1
ATOM 689 C C . ALA A 1 91 ? -6.073 11.101 7.512 1.00 94.62 91 ALA A C 1
ATOM 691 O O . ALA A 1 91 ? -6.973 10.279 7.310 1.00 94.62 91 ALA A O 1
ATOM 692 N N . ALA A 1 92 ? -4.927 11.069 6.822 1.00 94.62 92 ALA A N 1
ATOM 693 C CA . ALA A 1 92 ? -4.640 10.072 5.794 1.00 94.62 92 ALA A CA 1
ATOM 694 C C . ALA A 1 92 ? -4.536 8.649 6.372 1.00 94.62 92 ALA A C 1
ATOM 696 O O . ALA A 1 92 ? -5.109 7.712 5.808 1.00 94.62 92 ALA A O 1
ATOM 697 N N . LEU A 1 93 ? -3.848 8.479 7.505 1.00 94.81 93 LEU A N 1
ATOM 698 C CA . LEU A 1 93 ? -3.730 7.188 8.183 1.00 94.81 93 LEU A CA 1
ATOM 699 C C . LEU A 1 93 ? -5.097 6.709 8.680 1.00 94.81 93 LEU A C 1
ATOM 701 O O . LEU A 1 93 ? -5.488 5.570 8.408 1.00 94.81 93 LEU A O 1
ATOM 705 N N . ARG A 1 94 ? -5.852 7.595 9.340 1.00 96.75 94 ARG A N 1
ATOM 706 C CA . ARG A 1 94 ? -7.207 7.319 9.826 1.00 96.75 94 ARG A CA 1
ATOM 707 C C . ARG A 1 94 ? -8.122 6.863 8.694 1.00 96.75 94 ARG A C 1
ATOM 709 O O . ARG A 1 94 ? -8.824 5.862 8.833 1.00 96.75 94 ARG A O 1
ATOM 716 N N . TYR A 1 95 ? -8.074 7.546 7.551 1.00 95.44 95 TYR A N 1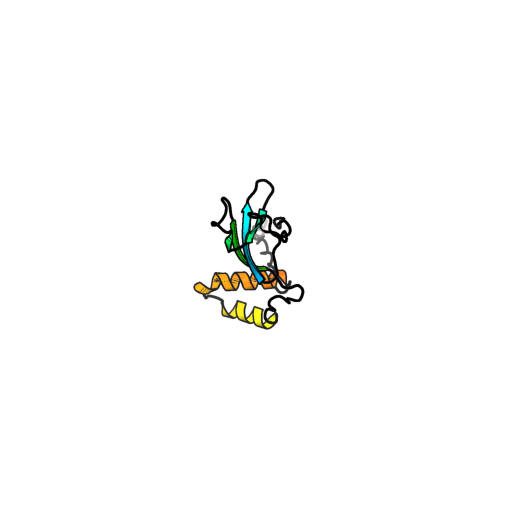
ATOM 717 C CA . TYR A 1 95 ? -8.850 7.182 6.369 1.00 95.44 95 TYR A CA 1
ATOM 718 C C . TYR A 1 95 ? -8.484 5.789 5.836 1.00 95.44 95 TYR A C 1
ATOM 720 O O . TYR A 1 95 ? -9.371 4.972 5.578 1.00 95.44 95 TYR A O 1
ATOM 728 N N . LEU A 1 96 ? -7.189 5.480 5.706 1.00 95.12 96 LEU A N 1
ATOM 729 C CA . LEU A 1 96 ? -6.731 4.172 5.229 1.00 95.12 96 LEU A CA 1
ATOM 730 C C . LEU A 1 96 ? -7.124 3.032 6.182 1.00 95.12 96 LEU A C 1
ATOM 732 O O . LEU A 1 96 ? -7.568 1.978 5.720 1.00 95.12 96 LEU A O 1
ATOM 736 N N . LEU A 1 97 ? -7.021 3.245 7.497 1.00 96.00 97 LEU A N 1
ATOM 737 C CA . LEU A 1 97 ? -7.478 2.292 8.514 1.00 96.00 97 LEU A CA 1
ATOM 738 C C . LEU A 1 97 ? -8.992 2.064 8.440 1.00 96.00 97 LEU A C 1
ATOM 740 O O . LEU A 1 97 ? -9.440 0.915 8.403 1.00 96.00 97 LEU A O 1
ATOM 744 N N . ALA A 1 98 ? -9.781 3.136 8.335 1.00 96.25 98 ALA A N 1
ATOM 745 C CA . ALA A 1 98 ? -11.230 3.042 8.188 1.00 96.25 98 ALA A CA 1
ATOM 746 C C . ALA A 1 98 ? -11.624 2.279 6.910 1.00 96.25 98 ALA A C 1
ATOM 748 O O . ALA A 1 98 ? -12.451 1.366 6.963 1.00 96.25 98 ALA A O 1
ATOM 749 N N . LEU A 1 99 ? -10.983 2.565 5.769 1.00 95.88 99 LEU A N 1
ATOM 750 C CA . LEU A 1 99 ? -11.190 1.809 4.529 1.00 95.88 99 LEU A CA 1
ATOM 751 C C . LEU A 1 99 ? -10.840 0.326 4.686 1.00 95.88 99 LEU A C 1
ATOM 753 O O . LEU A 1 99 ? -11.554 -0.545 4.180 1.00 95.88 99 LEU A O 1
ATOM 757 N N . GLN A 1 100 ? -9.753 0.016 5.391 1.00 95.00 100 GLN A N 1
ATOM 758 C CA . GLN A 1 100 ? -9.358 -1.362 5.655 1.00 95.00 100 GLN A CA 1
ATOM 759 C C . GLN A 1 100 ? -10.397 -2.096 6.521 1.00 95.00 100 GLN A C 1
ATOM 761 O O . GLN A 1 100 ? -10.693 -3.266 6.260 1.00 95.00 100 GLN A O 1
ATOM 766 N N . LEU A 1 101 ? -11.000 -1.418 7.499 1.00 95.94 101 LEU A N 1
ATOM 767 C CA . LEU A 1 101 ? -12.093 -1.952 8.317 1.00 95.94 101 LEU A CA 1
ATOM 768 C C . LEU A 1 101 ? -13.396 -2.133 7.522 1.00 95.94 101 LEU A C 1
ATOM 770 O O . LEU A 1 101 ? -14.096 -3.126 7.730 1.00 95.94 101 LEU A O 1
ATOM 774 N N . VAL A 1 102 ? -13.687 -1.263 6.549 1.00 96.00 102 VAL A N 1
ATOM 775 C CA . VAL A 1 102 ? -14.792 -1.469 5.593 1.00 96.00 102 VAL A CA 1
ATOM 776 C C . VAL A 1 102 ? -14.553 -2.719 4.742 1.00 96.00 102 VAL A C 1
ATOM 778 O O . VAL A 1 102 ? -15.442 -3.560 4.610 1.00 96.00 102 VAL A O 1
ATOM 781 N N . ARG A 1 103 ? -13.332 -2.920 4.221 1.00 94.12 103 ARG A N 1
ATOM 782 C CA . ARG A 1 103 ? -12.971 -4.137 3.459 1.00 94.12 103 ARG A CA 1
ATOM 783 C C . ARG A 1 103 ? -13.107 -5.415 4.291 1.00 94.12 103 ARG A C 1
ATOM 785 O O . ARG A 1 103 ? -13.441 -6.463 3.744 1.00 94.12 103 ARG A O 1
ATOM 792 N N . ARG A 1 104 ? -12.872 -5.329 5.604 1.00 93.94 104 ARG A N 1
ATOM 793 C CA . ARG A 1 104 ? -13.088 -6.420 6.573 1.00 93.94 104 ARG A CA 1
ATOM 794 C C . ARG A 1 104 ? -14.552 -6.597 6.990 1.00 93.94 104 ARG A C 1
ATOM 796 O O . ARG A 1 104 ? -14.834 -7.514 7.753 1.00 93.94 104 ARG A O 1
ATOM 803 N N . ARG A 1 105 ? -15.470 -5.761 6.490 1.00 95.12 105 ARG A N 1
ATOM 804 C CA . ARG A 1 105 ? -16.892 -5.705 6.879 1.00 95.12 105 ARG A CA 1
ATOM 805 C C . ARG A 1 105 ? -17.120 -5.397 8.366 1.00 95.12 105 ARG A C 1
ATOM 807 O O . ARG A 1 105 ? -18.142 -5.789 8.916 1.00 95.12 105 ARG A O 1
ATOM 814 N N . VAL A 1 106 ? -16.178 -4.705 9.008 1.00 96.19 106 VAL A N 1
ATOM 815 C CA . VAL A 1 106 ? -16.313 -4.213 10.393 1.00 96.19 106 VAL A CA 1
ATOM 816 C C . VAL A 1 106 ? -17.055 -2.879 10.405 1.00 96.19 106 VAL A C 1
ATOM 818 O O . VAL A 1 106 ? -17.952 -2.670 11.212 1.00 96.19 106 VAL A O 1
ATOM 821 N N . LEU A 1 107 ? -16.704 -1.995 9.469 1.00 95.56 107 LEU A N 1
ATOM 822 C CA . LEU A 1 107 ? -17.381 -0.721 9.243 1.00 95.56 107 LEU A CA 1
ATOM 823 C C . LEU A 1 107 ? -18.201 -0.771 7.953 1.00 95.56 107 LEU A C 1
ATOM 825 O O . LEU A 1 107 ? -17.912 -1.540 7.033 1.00 95.56 107 LEU A O 1
ATOM 829 N N . ARG A 1 108 ? -19.207 0.098 7.866 1.00 93.88 108 ARG A N 1
ATOM 830 C CA . ARG A 1 108 ? -19.968 0.357 6.643 1.00 93.88 108 ARG A CA 1
ATOM 831 C C . ARG A 1 108 ? -20.259 1.843 6.520 1.00 93.88 108 ARG A C 1
ATOM 833 O O . ARG A 1 108 ? -20.381 2.534 7.528 1.00 93.88 108 ARG A O 1
ATOM 840 N N . PHE A 1 109 ? -20.440 2.307 5.292 1.00 91.38 109 PHE A N 1
ATOM 841 C CA . PHE A 1 109 ? -21.032 3.618 5.069 1.00 91.38 109 PHE A CA 1
ATOM 842 C C . PHE A 1 109 ? -22.487 3.596 5.558 1.00 91.38 109 PHE A C 1
ATOM 844 O O . PHE A 1 109 ? -23.217 2.619 5.353 1.00 91.38 109 PHE A O 1
ATOM 851 N N . VAL A 1 110 ? -22.881 4.647 6.269 1.00 89.62 110 VAL A N 1
ATOM 852 C CA . VAL A 1 110 ? -24.273 4.869 6.658 1.00 89.62 110 VAL A CA 1
ATOM 853 C C . VAL A 1 110 ? -24.878 5.750 5.578 1.00 89.62 110 VAL A C 1
ATOM 855 O O . VAL A 1 110 ? -24.355 6.833 5.319 1.00 89.62 110 VAL A O 1
ATOM 858 N N . ASP A 1 111 ? -25.941 5.278 4.926 1.00 83.31 111 ASP A N 1
ATOM 859 C CA . ASP A 1 111 ? -26.697 6.118 4.003 1.00 83.31 111 ASP A CA 1
ATOM 860 C C . ASP A 1 111 ? -27.207 7.334 4.771 1.00 83.31 111 ASP A C 1
ATOM 862 O O . ASP A 1 111 ? -27.810 7.204 5.841 1.00 83.31 111 ASP A O 1
ATOM 866 N N . GLN A 1 112 ? -26.942 8.526 4.248 1.00 67.62 112 GLN A N 1
ATOM 867 C CA . GLN A 1 112 ? -27.512 9.729 4.823 1.00 67.62 112 GLN A CA 1
ATOM 868 C C . GLN A 1 112 ? -29.022 9.664 4.552 1.00 67.62 112 GLN A C 1
ATOM 870 O O . GLN A 1 112 ? -29.402 9.545 3.383 1.00 67.62 112 GLN A O 1
ATOM 875 N N . PRO A 1 113 ? -29.901 9.703 5.572 1.00 60.66 113 PRO A N 1
ATOM 876 C CA . PRO A 1 113 ? -31.325 9.805 5.308 1.00 60.66 113 PRO A CA 1
ATOM 877 C C . PRO A 1 113 ? -31.526 11.077 4.489 1.00 60.66 113 PRO A C 1
ATOM 879 O O . PRO A 1 113 ? -31.206 12.175 4.949 1.00 60.66 113 PRO A O 1
ATOM 882 N N . THR A 1 114 ? -32.000 10.930 3.250 1.00 55.75 114 THR A N 1
ATOM 883 C CA . THR A 1 114 ? -32.482 12.057 2.456 1.00 55.75 114 THR A CA 1
ATOM 884 C C . THR A 1 114 ? -33.498 12.770 3.323 1.00 55.75 114 THR A C 1
ATOM 886 O O . THR A 1 114 ? -34.546 12.207 3.640 1.00 55.75 114 THR A O 1
ATOM 889 N N . ASN A 1 115 ? -33.146 13.966 3.782 1.00 54.94 115 ASN A N 1
ATOM 890 C CA . ASN A 1 115 ? -34.013 14.772 4.613 1.00 54.94 115 ASN A CA 1
ATOM 891 C C . ASN A 1 115 ? -35.204 15.221 3.755 1.00 54.94 115 ASN A C 1
ATOM 893 O O . ASN A 1 115 ? -35.192 16.295 3.160 1.00 54.94 115 ASN A O 1
ATOM 897 N N . THR A 1 116 ? -36.222 14.369 3.639 1.00 52.25 116 THR A N 1
ATOM 898 C CA . THR A 1 116 ? -37.539 14.734 3.125 1.00 52.25 116 THR A CA 1
ATOM 899 C C . THR A 1 116 ? -38.227 15.557 4.208 1.00 52.25 116 THR A C 1
ATOM 901 O O . THR A 1 116 ? -39.075 15.072 4.949 1.00 52.25 116 THR A O 1
ATOM 904 N N . SER A 1 117 ? -37.831 16.820 4.329 1.00 59.72 117 SER A N 1
ATOM 905 C CA . SER A 1 117 ? -38.593 17.830 5.060 1.00 59.72 117 SER A CA 1
ATOM 906 C C . SER A 1 117 ? -38.813 19.065 4.183 1.00 59.72 117 SER A C 1
ATOM 908 O O . SER A 1 117 ? -38.087 20.048 4.238 1.00 59.72 117 SER A O 1
ATOM 910 N N . ALA A 1 118 ? -39.858 18.983 3.358 1.00 48.00 118 ALA A N 1
ATOM 911 C CA . ALA A 1 118 ? -40.671 20.086 2.835 1.00 48.00 118 ALA A CA 1
ATOM 912 C C . ALA A 1 118 ? -41.949 19.413 2.282 1.00 48.00 118 ALA A C 1
ATOM 914 O O . ALA A 1 118 ? -41.849 18.527 1.445 1.00 48.00 118 ALA A O 1
ATOM 915 N N . THR A 1 119 ? -43.162 19.632 2.788 1.00 47.44 119 THR A N 1
ATOM 916 C CA . THR A 1 119 ? -43.788 20.927 3.047 1.00 47.44 119 THR A CA 1
ATOM 917 C C . THR A 1 119 ? -44.808 20.828 4.182 1.00 47.44 119 THR A C 1
ATOM 919 O O . THR A 1 119 ? -45.738 20.029 4.144 1.00 47.44 119 THR A O 1
ATOM 922 N N . SER A 1 120 ? -44.573 21.678 5.183 1.00 53.06 120 SER A N 1
ATOM 923 C CA . SER A 1 120 ? -45.528 22.471 5.964 1.00 53.06 120 SER A CA 1
ATOM 924 C C . SER A 1 120 ? -46.998 22.028 5.981 1.00 53.06 120 SER A C 1
ATOM 926 O O . SER A 1 120 ? -47.750 22.191 5.023 1.00 53.06 120 SER A O 1
ATOM 928 N N . ARG A 1 121 ? -47.420 21.592 7.171 1.00 51.53 121 ARG A N 1
ATOM 929 C CA . ARG A 1 121 ? -48.797 21.684 7.654 1.00 51.53 121 ARG A CA 1
ATOM 930 C C . ARG A 1 121 ? -49.067 23.145 8.047 1.00 51.53 121 ARG A C 1
ATOM 932 O O . ARG A 1 121 ? -48.344 23.678 8.885 1.00 51.53 121 ARG A O 1
ATOM 939 N N . ALA A 1 122 ? -50.116 23.754 7.499 1.00 54.56 122 ALA A N 1
ATOM 940 C CA . ALA A 1 122 ? -50.681 25.029 7.954 1.00 54.56 122 ALA A CA 1
ATOM 941 C C . ALA A 1 122 ? -52.229 24.971 7.898 1.00 54.56 122 ALA A C 1
ATOM 943 O O . ALA A 1 122 ? -52.764 24.100 7.213 1.00 54.56 122 ALA A O 1
ATOM 944 N N . PRO A 1 123 ? -52.937 25.784 8.706 1.00 53.56 123 PRO A N 1
ATOM 945 C CA . PRO A 1 123 ? -54.011 25.300 9.576 1.00 53.56 123 PRO A CA 1
ATOM 946 C C . PRO A 1 123 ? -55.440 25.507 9.049 1.00 53.56 123 PRO A C 1
ATOM 948 O O . PRO A 1 123 ? -55.675 26.113 8.009 1.0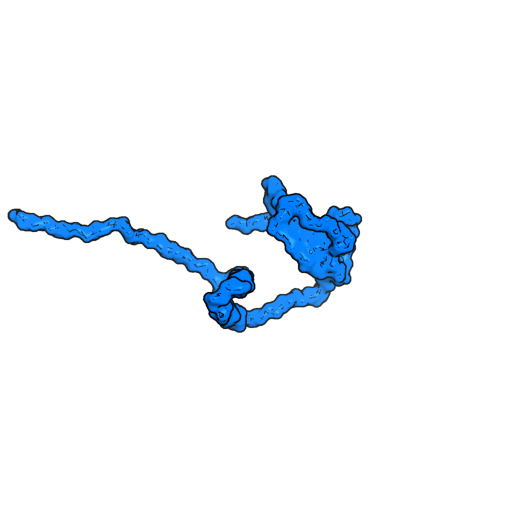0 53.56 123 PRO A O 1
ATOM 951 N N . ALA A 1 124 ? -56.374 24.961 9.834 1.00 52.56 124 ALA A N 1
ATOM 952 C CA . ALA A 1 124 ? -57.822 24.991 9.693 1.00 52.56 124 ALA A CA 1
ATOM 953 C C . ALA A 1 124 ? -58.396 26.362 9.301 1.00 52.56 124 ALA A C 1
ATOM 955 O O . ALA A 1 124 ? -58.054 27.387 9.889 1.00 52.56 124 ALA A O 1
ATOM 956 N N . SER A 1 125 ? -59.319 26.339 8.340 1.00 47.75 125 SER A N 1
ATOM 957 C CA . SER A 1 125 ? -60.187 27.462 8.004 1.00 47.75 125 SER A CA 1
ATOM 958 C C . SER A 1 125 ? -61.351 27.568 8.996 1.00 47.75 125 SER A C 1
ATOM 960 O O . SER A 1 125 ? -61.984 26.573 9.343 1.00 47.75 125 SER A O 1
ATOM 962 N N . THR A 1 126 ? -61.557 28.807 9.433 1.00 49.56 126 THR A N 1
ATOM 963 C CA . THR A 1 126 ? -62.575 29.390 10.315 1.00 49.56 126 THR A CA 1
ATOM 964 C C . THR A 1 126 ? -64.032 29.231 9.841 1.00 49.56 126 THR A C 1
ATOM 966 O O . THR A 1 126 ? -64.287 29.098 8.649 1.00 49.56 126 THR A O 1
ATOM 969 N N . GLU A 1 127 ? -64.936 29.288 10.829 1.00 39.25 127 GLU A N 1
ATOM 970 C CA . GLU A 1 127 ? -66.397 29.523 10.837 1.00 39.25 127 GLU A CA 1
ATOM 971 C C . GLU A 1 127 ? -67.083 30.070 9.567 1.00 39.25 127 GLU A C 1
ATOM 973 O O . GLU A 1 127 ? -66.654 31.083 9.011 1.00 39.25 127 GLU A O 1
ATOM 978 N N . ALA A 1 128 ? -68.247 29.485 9.240 1.00 43.75 128 ALA A N 1
ATOM 979 C CA . ALA A 1 128 ? -69.565 30.146 9.174 1.00 43.75 128 ALA A CA 1
ATOM 980 C C . ALA A 1 128 ? -70.690 29.094 9.130 1.00 43.75 128 ALA A C 1
ATOM 982 O O . ALA A 1 128 ? -70.528 28.098 8.387 1.00 43.75 128 ALA A O 1
#